Protein AF-A0A8X6TR12-F1 (afdb_monomer)

InterPro domains:
  IPR023211 DNA polymerase, palm domain superfamily [G3DSA:3.90.1600.10] (5-173)
  IPR043502 DNA/RNA polymerase superfamily [SSF56672] (10-73)
  IPR043502 DNA/RNA polymerase superfamily [SSF56672] (77-160)

Nearest PDB structures (foldseek):
  8ceu-assembly1_g  TM=4.283E-01  e=5.233E+00  Escherichia coli BW25113
  4wx8-assembly3_C  TM=3.358E-01  e=3.947E+00  Saccharomyces cerevisiae S288C
  7r81-assembly1_W1  TM=3.517E-01  e=7.339E+00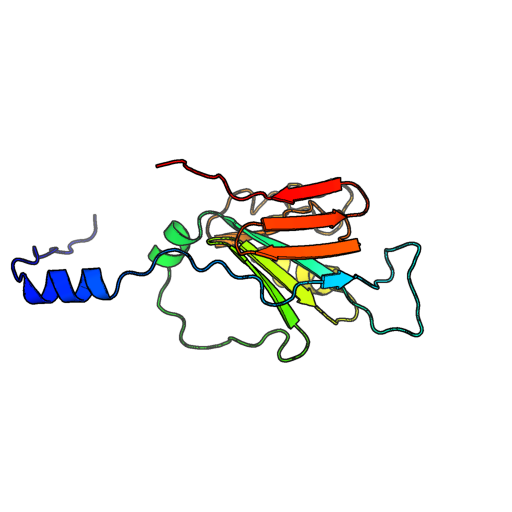  Neurospora crassa

Structure (mmCIF, N/CA/C/O backbone):
data_AF-A0A8X6TR12-F1
#
_entry.id   AF-A0A8X6TR12-F1
#
loop_
_atom_site.group_PDB
_atom_site.id
_atom_site.type_symbol
_atom_site.label_atom_id
_atom_site.label_alt_id
_atom_site.label_comp_id
_atom_site.label_asym_id
_atom_site.label_entity_id
_atom_site.label_seq_id
_atom_site.pdbx_PDB_ins_code
_atom_site.Cartn_x
_atom_site.Cartn_y
_atom_site.Cartn_z
_atom_site.occupancy
_atom_site.B_iso_or_equiv
_atom_site.auth_seq_id
_atom_site.auth_comp_id
_atom_site.auth_asym_id
_atom_site.auth_atom_id
_atom_site.pdbx_PDB_model_num
ATOM 1 N N . MET A 1 1 ? -30.123 15.698 12.436 1.00 37.91 1 MET A N 1
ATOM 2 C CA . MET A 1 1 ? -29.777 15.078 13.733 1.00 37.91 1 MET A CA 1
ATOM 3 C C . MET A 1 1 ? -30.504 13.749 13.823 1.00 37.91 1 MET A C 1
ATOM 5 O O . MET A 1 1 ? -31.724 13.739 13.701 1.00 37.91 1 MET A O 1
ATOM 9 N N . SER A 1 2 ? -29.780 12.637 13.926 1.00 51.91 2 SER A N 1
ATOM 10 C CA . SER A 1 2 ? -30.387 11.317 14.122 1.00 51.91 2 SER A CA 1
ATOM 11 C C . SER A 1 2 ? -31.109 11.286 15.478 1.00 51.91 2 SER A C 1
ATOM 13 O O . SER A 1 2 ? -30.592 11.791 16.469 1.00 51.91 2 SER A O 1
ATOM 15 N N . ARG A 1 3 ? -32.331 10.740 15.539 1.00 60.97 3 ARG A N 1
ATOM 16 C CA . ARG A 1 3 ? -33.164 10.671 16.764 1.00 60.97 3 ARG A CA 1
ATOM 17 C C . ARG A 1 3 ? -32.720 9.554 17.726 1.00 60.97 3 ARG A C 1
ATOM 19 O O . ARG A 1 3 ? -33.550 8.922 18.370 1.00 60.97 3 ARG A O 1
ATOM 26 N N . ILE A 1 4 ? -31.425 9.258 17.775 1.00 65.56 4 ILE A N 1
ATOM 27 C CA . ILE A 1 4 ? -30.876 8.118 18.514 1.00 65.56 4 ILE A CA 1
ATOM 28 C C . ILE A 1 4 ? -30.588 8.568 19.952 1.00 65.56 4 ILE A C 1
ATOM 30 O O . ILE A 1 4 ? -29.832 9.514 20.161 1.00 65.56 4 ILE A O 1
ATOM 34 N N . LYS A 1 5 ? -31.193 7.899 20.943 1.00 64.75 5 LYS A N 1
ATOM 35 C CA . LYS A 1 5 ? -30.817 8.033 22.358 1.00 64.75 5 LYS A CA 1
ATOM 36 C C . LYS A 1 5 ? -29.630 7.111 22.631 1.00 64.75 5 LYS A C 1
ATOM 38 O O . LYS A 1 5 ? -29.749 5.905 22.446 1.00 64.75 5 LYS A O 1
ATOM 43 N N . LEU A 1 6 ? -28.504 7.680 23.053 1.00 57.81 6 LEU A N 1
ATOM 44 C CA . LEU A 1 6 ? -27.348 6.923 23.533 1.00 57.81 6 LEU A CA 1
ATOM 45 C C . LEU A 1 6 ? -27.469 6.764 25.052 1.00 57.81 6 LEU A C 1
ATOM 47 O O . LEU A 1 6 ? -27.591 7.760 25.765 1.00 57.81 6 LEU A O 1
ATOM 51 N N . GLU A 1 7 ? -27.465 5.525 25.534 1.00 69.56 7 GLU A N 1
ATOM 52 C CA . GLU A 1 7 ? -27.460 5.217 26.966 1.00 69.56 7 GLU A CA 1
ATOM 53 C C . GLU A 1 7 ? -26.026 5.206 27.510 1.00 69.56 7 GLU A C 1
ATOM 55 O O . GLU A 1 7 ? -25.094 4.750 26.844 1.00 69.56 7 GLU A O 1
ATOM 60 N N . LEU A 1 8 ? -25.837 5.726 28.727 1.00 67.31 8 LEU A N 1
ATOM 61 C CA . LEU A 1 8 ? -24.548 5.675 29.416 1.00 67.31 8 LEU A CA 1
ATOM 62 C C . LEU A 1 8 ? -24.342 4.290 30.037 1.00 67.31 8 LEU A C 1
ATOM 64 O O . LEU A 1 8 ? -25.134 3.854 30.872 1.00 67.31 8 LEU A O 1
ATOM 68 N N . SER A 1 9 ? -23.238 3.631 29.681 1.00 63.00 9 SER A N 1
ATOM 69 C CA . SER A 1 9 ? -22.819 2.386 30.330 1.00 63.00 9 SER A CA 1
ATOM 70 C C . SER A 1 9 ? -22.359 2.679 31.758 1.00 63.00 9 SER A C 1
ATOM 72 O O . SER A 1 9 ? -21.311 3.288 31.960 1.00 63.00 9 SER A O 1
ATOM 74 N N . THR A 1 10 ? -23.138 2.244 32.746 1.00 79.88 10 THR A N 1
ATOM 75 C CA . THR A 1 10 ? -22.812 2.357 34.181 1.00 79.88 10 THR A CA 1
ATOM 76 C C . THR A 1 10 ? -22.220 1.072 34.762 1.00 79.88 10 THR A C 1
ATOM 78 O O . THR A 1 10 ? -21.707 1.088 35.879 1.00 79.88 10 THR A O 1
ATOM 81 N N . ASP A 1 11 ? -22.246 -0.030 34.006 1.00 82.19 11 ASP A N 1
ATOM 82 C CA . ASP A 1 11 ? -21.691 -1.310 34.435 1.00 82.19 11 ASP A CA 1
ATOM 83 C C . ASP A 1 11 ? -20.167 -1.376 34.23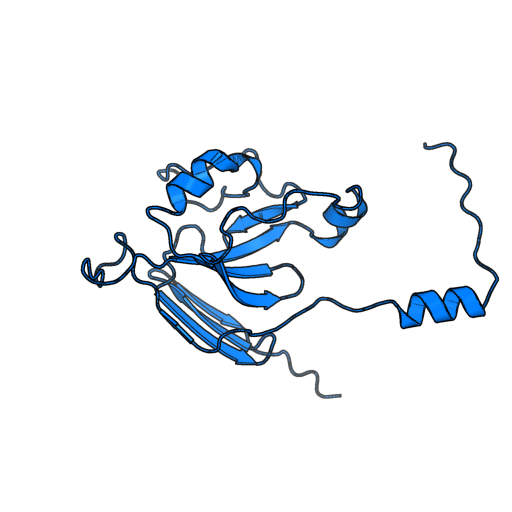5 1.00 82.19 11 ASP A C 1
ATOM 85 O O . ASP A 1 11 ? -19.645 -1.283 33.117 1.00 82.19 11 ASP A O 1
ATOM 89 N N . LEU A 1 12 ? -19.453 -1.584 35.343 1.00 81.44 12 LEU A N 1
ATOM 90 C CA . LEU A 1 12 ? -18.001 -1.740 35.372 1.00 81.44 12 LEU A CA 1
ATOM 91 C C . LEU A 1 12 ? -17.553 -3.032 34.666 1.00 81.44 12 LEU A C 1
ATOM 93 O O . LEU A 1 12 ? -16.477 -3.059 34.070 1.00 81.44 12 LEU A O 1
ATOM 97 N N . GLY A 1 13 ? -18.372 -4.091 34.698 1.00 79.50 13 GLY A N 1
ATOM 98 C CA . GLY A 1 13 ? -18.076 -5.362 34.033 1.00 79.50 13 GLY A CA 1
ATOM 99 C C . GLY A 1 13 ? -18.008 -5.216 32.513 1.00 79.50 13 GLY A C 1
ATOM 100 O O . GLY A 1 13 ? -17.006 -5.589 31.898 1.00 79.50 13 GLY A O 1
ATOM 101 N N . MET A 1 14 ? -19.030 -4.604 31.914 1.00 67.19 14 MET A N 1
ATOM 102 C CA . MET A 1 14 ? -19.067 -4.243 30.495 1.00 67.19 14 MET A CA 1
ATOM 103 C C . MET A 1 14 ? -17.934 -3.292 30.104 1.00 67.19 14 MET A C 1
ATOM 105 O O . MET A 1 14 ? -17.319 -3.482 29.055 1.00 67.19 14 MET A O 1
ATOM 109 N N . HIS A 1 15 ? -17.608 -2.308 30.947 1.00 72.69 15 HIS A N 1
ATOM 110 C CA . HIS A 1 15 ? -16.488 -1.401 30.691 1.00 72.69 15 HIS A CA 1
ATOM 111 C C . HIS A 1 15 ? -15.151 -2.154 30.611 1.00 72.69 15 HIS A C 1
ATOM 113 O O . HIS A 1 15 ? -14.435 -2.044 29.617 1.00 72.69 15 HIS A O 1
ATOM 119 N N . LEU A 1 16 ? -14.857 -3.000 31.603 1.00 75.44 16 LEU A N 1
ATOM 120 C CA . LEU A 1 16 ? -13.642 -3.816 31.631 1.00 75.44 16 LEU A CA 1
ATOM 121 C C . LEU A 1 16 ? -13.605 -4.849 30.498 1.00 75.44 16 LEU A C 1
ATOM 123 O O . LEU A 1 16 ? -12.530 -5.151 29.982 1.00 75.44 16 LEU A O 1
ATOM 127 N N . PHE A 1 17 ? -14.754 -5.401 30.098 1.00 70.75 17 PHE A N 1
ATOM 128 C CA . PHE A 1 17 ? -14.856 -6.292 28.942 1.00 70.75 17 PHE A CA 1
ATOM 129 C C . PHE A 1 17 ? -14.464 -5.573 27.645 1.00 70.75 17 PHE A C 1
ATOM 131 O O . PHE A 1 17 ? -13.646 -6.094 26.884 1.00 70.75 17 PHE A O 1
ATOM 138 N N . ILE A 1 18 ? -14.982 -4.359 27.428 1.00 68.50 18 ILE A N 1
ATOM 139 C CA . ILE A 1 18 ? -14.642 -3.530 26.266 1.00 68.50 18 ILE A CA 1
ATOM 140 C C . ILE A 1 18 ? -13.158 -3.157 26.306 1.00 68.50 18 ILE A C 1
ATOM 142 O O . ILE A 1 18 ? -12.454 -3.416 25.333 1.00 68.50 18 ILE A O 1
ATOM 146 N N . GLU A 1 19 ? -12.643 -2.643 27.427 1.00 75.25 19 GLU A N 1
ATOM 147 C CA . GLU A 1 19 ? -11.225 -2.276 27.556 1.00 75.25 19 GLU A CA 1
ATOM 148 C C . GLU A 1 19 ? -10.284 -3.456 27.295 1.00 75.25 19 GLU A C 1
ATOM 150 O O . GLU A 1 19 ? -9.304 -3.327 26.560 1.00 75.25 19 GLU A O 1
ATOM 155 N N . ARG A 1 20 ? -10.600 -4.639 27.837 1.00 75.19 20 ARG A N 1
ATOM 156 C CA . ARG A 1 20 ? -9.822 -5.864 27.591 1.00 75.19 20 ARG A CA 1
ATOM 157 C C . ARG A 1 20 ? -9.905 -6.337 26.145 1.00 75.19 20 ARG A C 1
ATOM 159 O O . ARG A 1 20 ? -8.995 -7.046 25.706 1.00 75.19 20 ARG A O 1
ATOM 166 N N . GLY A 1 21 ? -10.967 -5.985 25.425 1.00 60.75 21 GLY A N 1
ATOM 167 C CA . GLY A 1 21 ? -11.157 -6.269 24.004 1.00 60.75 21 GLY A CA 1
ATOM 168 C C . GLY A 1 21 ? -10.458 -5.273 23.077 1.00 60.75 21 GLY A C 1
ATOM 169 O O . GLY A 1 21 ? -10.115 -5.639 21.953 1.00 60.75 21 GLY A O 1
ATOM 170 N N . ILE A 1 22 ? -10.180 -4.048 23.541 1.00 71.50 22 ILE A N 1
ATOM 171 C CA . ILE A 1 22 ? -9.477 -3.037 22.747 1.00 71.50 22 ILE A CA 1
ATOM 172 C C . ILE A 1 22 ? -8.056 -3.530 22.441 1.00 71.50 22 ILE A C 1
ATOM 174 O O . ILE A 1 22 ? -7.274 -3.930 23.310 1.00 71.50 22 ILE A O 1
ATOM 178 N N . ARG A 1 23 ? -7.714 -3.515 21.156 1.00 74.56 23 ARG A N 1
ATOM 179 C CA . ARG A 1 23 ? -6.360 -3.724 20.647 1.00 74.56 23 ARG A CA 1
ATOM 180 C C . ARG A 1 23 ? -5.964 -2.481 19.867 1.00 74.56 23 ARG A C 1
ATOM 182 O O . ARG A 1 23 ? -6.804 -1.841 19.241 1.00 74.56 23 ARG A O 1
ATOM 189 N N . GLY A 1 24 ? -4.687 -2.121 19.946 1.00 74.44 24 GLY A N 1
ATOM 190 C CA . GLY A 1 24 ? -4.136 -1.054 19.117 1.00 74.44 24 GLY A CA 1
ATOM 191 C C . GLY A 1 24 ? -3.994 -1.486 17.657 1.00 74.44 24 GLY A C 1
ATOM 192 O O . GLY A 1 24 ? -4.321 -2.614 17.289 1.00 74.44 24 GLY A O 1
ATOM 193 N N . GLY A 1 25 ? -3.439 -0.594 16.840 1.00 74.50 25 GLY A N 1
ATOM 194 C CA . GLY A 1 25 ? -3.092 -0.903 15.455 1.00 74.50 25 GLY A CA 1
ATOM 195 C 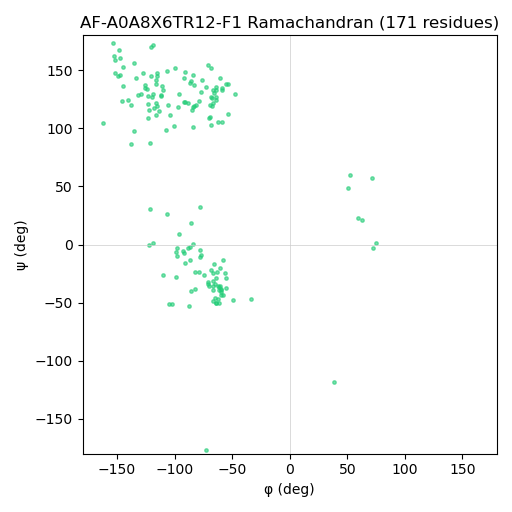C . GLY A 1 25 ? -2.163 -2.114 15.344 1.00 74.50 25 GLY A C 1
ATOM 196 O O . GLY A 1 25 ? -1.212 -2.257 16.119 1.00 74.50 25 GLY A O 1
ATOM 197 N N . ILE A 1 26 ? -2.427 -2.972 14.363 1.00 81.19 26 ILE A N 1
ATOM 198 C CA . ILE A 1 26 ? -1.566 -4.110 14.046 1.00 81.19 26 ILE A CA 1
ATOM 199 C C . ILE A 1 26 ? -0.347 -3.580 13.288 1.00 81.19 26 ILE A C 1
ATOM 201 O O . ILE A 1 26 ? -0.476 -2.814 12.338 1.00 81.19 26 ILE A O 1
ATOM 205 N N . SER A 1 27 ? 0.852 -3.980 13.707 1.00 81.94 27 SER A N 1
ATOM 206 C CA . SER A 1 27 ? 2.064 -3.753 12.926 1.00 81.94 27 SER A CA 1
ATOM 207 C C . SER A 1 27 ? 2.964 -4.970 13.012 1.00 81.94 27 SER A C 1
ATOM 209 O O . SER A 1 27 ? 3.317 -5.421 14.102 1.00 81.94 27 SER A O 1
ATOM 211 N N . MET A 1 28 ? 3.324 -5.508 11.854 1.00 86.69 28 MET A N 1
ATOM 212 C CA . MET A 1 28 ? 4.076 -6.748 11.745 1.00 86.69 28 MET A CA 1
ATOM 213 C C . MET A 1 28 ? 4.913 -6.753 10.470 1.00 86.69 28 MET A C 1
ATOM 215 O O . MET A 1 28 ? 4.505 -6.217 9.442 1.00 86.69 28 MET A O 1
ATOM 219 N N . ILE A 1 29 ? 6.073 -7.405 10.544 1.00 86.06 29 ILE A N 1
ATOM 220 C CA . ILE A 1 29 ? 6.853 -7.806 9.374 1.00 86.06 29 ILE A CA 1
ATOM 221 C C . ILE A 1 29 ? 6.652 -9.302 9.183 1.00 86.06 29 ILE A C 1
ATOM 223 O O . ILE A 1 29 ? 7.096 -10.101 10.004 1.00 86.06 29 ILE A O 1
ATOM 227 N N . SER A 1 30 ? 5.963 -9.658 8.107 1.00 86.44 30 SER A N 1
ATOM 228 C CA . SER A 1 30 ? 5.684 -11.043 7.733 1.00 86.44 30 SER A CA 1
ATOM 229 C C . SER A 1 30 ? 6.870 -11.653 6.990 1.00 86.44 30 SER A C 1
ATOM 231 O O . SER A 1 30 ? 7.213 -12.809 7.210 1.00 86.44 30 SER A O 1
ATOM 233 N N . HIS A 1 31 ? 7.528 -10.858 6.139 1.00 88.06 31 HIS A N 1
ATOM 234 C CA . HIS A 1 31 ? 8.689 -11.270 5.355 1.00 88.06 31 HIS A CA 1
ATOM 235 C C . HIS A 1 31 ? 9.810 -10.242 5.472 1.00 88.06 31 HIS A C 1
ATOM 237 O O . HIS A 1 31 ? 9.604 -9.048 5.272 1.00 88.06 31 HIS A O 1
ATOM 243 N N . ARG A 1 32 ? 11.015 -10.719 5.803 1.00 87.75 32 ARG A N 1
ATOM 244 C CA . ARG A 1 32 ? 12.175 -9.854 6.069 1.00 87.75 32 ARG A CA 1
ATOM 245 C C . ARG A 1 32 ? 12.858 -9.331 4.814 1.00 87.75 32 ARG A C 1
ATOM 247 O O . ARG A 1 32 ? 13.549 -8.323 4.889 1.00 87.75 32 ARG A O 1
ATOM 254 N N . PHE A 1 33 ? 12.700 -10.015 3.689 1.00 89.81 33 PHE A N 1
ATOM 255 C CA . PHE A 1 33 ? 13.315 -9.624 2.431 1.00 89.81 33 PHE A CA 1
ATOM 256 C C . PHE A 1 33 ? 12.388 -9.944 1.265 1.00 89.81 33 PHE A C 1
ATOM 258 O O . PHE A 1 33 ? 11.794 -11.025 1.221 1.00 89.81 33 PHE A O 1
ATOM 265 N N . SER A 1 34 ? 12.282 -9.009 0.324 1.00 89.88 34 SER A N 1
ATOM 266 C CA . SER A 1 34 ? 11.682 -9.241 -0.985 1.00 89.88 34 SER A CA 1
ATOM 267 C C . SER A 1 34 ? 12.348 -8.353 -2.033 1.00 89.88 34 SER A C 1
ATOM 269 O O . SER A 1 34 ? 12.733 -7.223 -1.742 1.00 89.88 34 SER A O 1
ATOM 271 N N . SER A 1 35 ? 12.469 -8.878 -3.248 1.00 91.00 35 SER A N 1
ATOM 272 C CA . SER A 1 35 ? 12.985 -8.178 -4.422 1.00 91.00 35 SER A CA 1
ATOM 273 C C . SER A 1 35 ? 11.955 -8.285 -5.544 1.00 91.00 35 SER A C 1
ATOM 275 O O . SER A 1 35 ? 11.328 -9.337 -5.713 1.00 91.00 35 SER A O 1
ATOM 277 N N . ALA A 1 36 ? 11.735 -7.184 -6.255 1.00 90.38 36 ALA A N 1
ATOM 278 C CA . ALA A 1 36 ? 10.802 -7.095 -7.365 1.00 90.38 36 ALA A CA 1
ATOM 279 C C . ALA A 1 36 ? 11.449 -7.589 -8.668 1.00 90.38 36 ALA A C 1
ATOM 281 O O . ALA A 1 36 ? 12.633 -7.385 -8.913 1.00 90.38 36 ALA A O 1
ATOM 282 N N . ASN A 1 37 ? 10.644 -8.207 -9.528 1.00 90.69 37 ASN A N 1
ATOM 283 C CA . ASN A 1 37 ? 11.043 -8.637 -10.865 1.00 90.69 37 ASN A CA 1
ATOM 284 C C . ASN A 1 37 ? 9.907 -8.311 -11.829 1.00 90.69 37 ASN A C 1
ATOM 286 O O . ASN A 1 37 ? 9.025 -9.134 -12.044 1.00 90.69 37 ASN A O 1
ATOM 290 N N . ASN A 1 38 ? 9.860 -7.100 -12.370 1.00 88.06 38 ASN A N 1
ATOM 291 C CA . ASN A 1 38 ? 8.795 -6.713 -13.288 1.00 88.06 38 ASN A CA 1
ATOM 292 C C . ASN A 1 38 ? 9.336 -5.962 -14.500 1.00 88.06 38 ASN A C 1
ATOM 294 O O . ASN A 1 38 ? 10.387 -5.337 -14.421 1.00 88.06 38 ASN A O 1
ATOM 298 N N . LYS A 1 39 ? 8.570 -6.004 -15.595 1.00 87.62 39 LYS A N 1
ATOM 299 C CA . LYS A 1 39 ? 8.932 -5.501 -16.930 1.00 87.62 39 LYS A CA 1
ATOM 300 C C . LYS A 1 39 ? 9.309 -4.019 -17.013 1.00 87.62 39 LYS A C 1
ATOM 302 O O . LYS A 1 39 ? 9.790 -3.580 -18.048 1.00 87.62 39 LYS A O 1
ATOM 307 N N . TYR A 1 40 ? 9.037 -3.241 -15.967 1.00 85.38 40 TYR A N 1
ATOM 308 C CA . TYR A 1 40 ? 9.371 -1.820 -15.919 1.00 85.38 40 TYR A CA 1
ATOM 309 C C . TYR A 1 40 ? 10.739 -1.550 -15.272 1.00 85.38 40 TYR A C 1
ATOM 311 O O . TYR A 1 40 ? 11.184 -0.406 -15.251 1.00 85.38 40 TYR A O 1
ATOM 319 N N . LEU A 1 41 ? 11.401 -2.578 -14.731 1.00 85.88 41 LEU A N 1
ATOM 320 C CA . LEU A 1 41 ? 12.757 -2.491 -14.191 1.00 85.88 41 LEU A CA 1
ATOM 321 C C . LEU A 1 41 ? 13.787 -2.848 -15.268 1.00 85.88 41 LEU A C 1
ATOM 323 O O . LEU A 1 41 ? 13.589 -3.783 -16.036 1.00 85.88 41 LEU A O 1
ATOM 327 N N . GLU A 1 42 ? 14.929 -2.159 -15.270 1.00 82.31 42 GLU A N 1
ATOM 328 C CA . GLU A 1 42 ? 16.047 -2.461 -16.183 1.00 82.31 42 GLU A CA 1
ATOM 329 C C . GLU A 1 42 ? 16.643 -3.856 -15.937 1.00 82.31 42 GLU A C 1
ATOM 331 O O . GLU A 1 42 ? 17.134 -4.503 -16.855 1.00 82.31 42 GLU A O 1
ATOM 336 N N . SER A 1 43 ? 16.568 -4.343 -14.696 1.00 84.44 43 SER A N 1
ATOM 337 C CA . SER A 1 43 ? 17.051 -5.663 -14.279 1.00 84.44 43 SER A CA 1
ATOM 338 C C . SER A 1 43 ? 16.025 -6.785 -14.484 1.00 84.44 43 SER A C 1
ATOM 340 O O . SER A 1 43 ? 16.105 -7.807 -13.799 1.00 84.44 43 SER A O 1
ATOM 342 N N . TYR A 1 44 ? 15.008 -6.573 -15.324 1.00 88.31 44 TYR A N 1
ATOM 343 C CA . TYR A 1 44 ? 13.937 -7.542 -15.535 1.00 88.31 44 TYR A CA 1
ATOM 344 C C . TYR A 1 44 ? 14.452 -8.816 -16.209 1.00 88.31 44 TYR A C 1
ATOM 346 O O . TYR A 1 44 ? 15.160 -8.770 -17.212 1.00 88.31 44 TYR A O 1
ATOM 354 N N . ASP A 1 45 ? 14.057 -9.957 -15.651 1.00 87.62 45 ASP A N 1
ATOM 355 C CA . ASP A 1 45 ? 14.371 -11.282 -16.169 1.00 87.62 45 ASP A CA 1
ATOM 356 C C . ASP A 1 45 ? 13.068 -11.983 -16.579 1.00 87.62 45 ASP A C 1
ATOM 358 O O . ASP A 1 45 ? 12.244 -12.325 -15.724 1.00 87.62 45 ASP A O 1
ATOM 362 N N . GLU A 1 46 ? 12.891 -12.186 -17.890 1.00 86.06 46 GLU A N 1
ATOM 363 C CA . GLU A 1 46 ? 11.717 -12.837 -18.494 1.00 86.06 46 GLU A CA 1
ATOM 364 C C . GLU A 1 46 ? 11.560 -14.304 -18.075 1.00 86.06 46 GLU A C 1
ATOM 366 O O . GLU A 1 46 ? 10.452 -14.839 -18.099 1.00 86.06 46 GLU A O 1
ATOM 371 N N . VAL A 1 47 ? 12.647 -14.963 -17.657 1.00 88.12 47 VAL A N 1
ATOM 372 C CA . VAL A 1 47 ? 12.616 -16.366 -17.215 1.00 88.12 47 VAL A CA 1
ATOM 373 C C . VAL A 1 47 ? 11.981 -16.487 -15.827 1.00 88.12 47 VAL A C 1
ATOM 375 O O . VAL A 1 47 ? 11.419 -17.525 -15.472 1.00 88.12 47 VAL A O 1
ATOM 378 N N . LYS A 1 48 ? 12.060 -15.425 -15.019 1.00 84.94 48 LYS A N 1
ATOM 379 C CA . LYS A 1 48 ? 11.520 -15.387 -13.659 1.00 84.94 48 LYS A CA 1
ATOM 380 C C . LYS A 1 48 ? 10.077 -14.860 -13.648 1.00 84.94 48 LYS A C 1
ATOM 382 O O . LYS A 1 48 ? 9.728 -13.985 -14.439 1.00 84.94 48 LYS A O 1
ATOM 387 N N . PRO A 1 49 ? 9.229 -15.320 -12.707 1.00 84.12 49 PRO A N 1
ATOM 388 C CA . PRO A 1 49 ? 7.859 -14.830 -12.596 1.00 84.12 49 PRO A CA 1
ATOM 389 C C . PRO A 1 49 ? 7.820 -13.323 -12.315 1.00 84.12 49 PRO A C 1
ATOM 391 O O . PRO A 1 49 ? 8.648 -12.792 -11.563 1.00 84.12 49 PRO A O 1
ATOM 394 N N . SER A 1 50 ? 6.838 -12.641 -12.910 1.00 88.44 50 SER A N 1
ATOM 395 C CA . SER A 1 50 ? 6.617 -11.212 -12.701 1.00 88.44 50 SER A CA 1
ATOM 396 C C . SER A 1 50 ? 6.156 -10.932 -11.273 1.00 88.44 50 SER A C 1
ATOM 398 O O . SER A 1 50 ? 5.174 -11.496 -10.793 1.00 88.44 50 SER A O 1
ATOM 400 N N . LYS A 1 51 ? 6.876 -10.041 -10.599 1.00 89.12 51 LYS A N 1
ATOM 401 C CA . LYS A 1 51 ? 6.777 -9.782 -9.171 1.00 89.12 51 LYS A CA 1
ATOM 402 C C . LYS A 1 51 ? 6.822 -8.286 -8.900 1.00 89.12 51 LYS A C 1
ATOM 404 O O . LYS A 1 51 ? 7.808 -7.612 -9.207 1.00 89.12 51 LYS A O 1
ATOM 409 N N . TYR A 1 52 ? 5.756 -7.788 -8.290 1.00 89.56 52 TYR A N 1
ATOM 410 C CA . TYR A 1 52 ? 5.570 -6.381 -7.963 1.00 89.56 52 TYR A CA 1
ATOM 411 C C . TYR A 1 52 ? 5.513 -6.207 -6.451 1.00 89.56 52 TYR A C 1
ATOM 413 O O . TYR A 1 52 ? 4.865 -6.990 -5.760 1.00 89.56 52 TYR A O 1
ATOM 421 N N . ILE A 1 53 ? 6.173 -5.173 -5.936 1.00 89.62 53 ILE A N 1
ATOM 422 C CA . ILE A 1 53 ? 6.041 -4.754 -4.541 1.00 89.62 53 ILE A CA 1
ATOM 423 C C . ILE A 1 53 ? 5.200 -3.477 -4.535 1.00 89.62 53 ILE A C 1
ATOM 425 O O . ILE A 1 53 ? 5.576 -2.484 -5.153 1.00 89.62 53 ILE A O 1
ATOM 429 N N . LEU A 1 54 ? 4.060 -3.515 -3.854 1.00 87.12 54 LEU A N 1
ATOM 430 C CA . LEU A 1 54 ? 3.156 -2.383 -3.676 1.00 87.12 54 LEU A CA 1
ATOM 431 C C . LEU A 1 54 ? 3.180 -1.934 -2.228 1.00 87.12 54 LEU A C 1
ATOM 433 O O . LEU A 1 54 ? 3.107 -2.768 -1.324 1.00 87.12 54 LEU A O 1
ATOM 437 N N . TYR A 1 55 ? 3.232 -0.623 -2.009 1.00 88.19 55 TYR A N 1
ATOM 438 C CA . TYR A 1 55 ? 3.119 -0.042 -0.681 1.00 88.19 55 TYR A CA 1
ATOM 439 C C . TYR A 1 55 ? 1.968 0.961 -0.644 1.00 88.19 55 TYR A C 1
ATOM 441 O O . TYR A 1 55 ? 2.041 2.026 -1.249 1.00 88.19 55 TYR A O 1
ATOM 449 N N . LEU A 1 56 ? 0.897 0.581 0.048 1.00 86.38 56 LEU A N 1
ATOM 450 C CA . LEU A 1 56 ? -0.364 1.306 0.078 1.00 86.38 56 LEU A CA 1
ATOM 451 C C . LEU A 1 56 ? -0.658 1.812 1.492 1.00 86.38 56 LEU A C 1
ATOM 453 O O . LEU A 1 56 ? -0.435 1.087 2.461 1.00 86.38 56 LEU A O 1
ATOM 457 N N . ASP A 1 57 ? -1.204 3.015 1.605 1.00 86.62 57 ASP A N 1
ATOM 458 C CA . ASP A 1 57 ? -1.621 3.651 2.858 1.00 86.62 57 ASP A CA 1
ATOM 459 C C . ASP A 1 57 ? -3.089 4.084 2.758 1.00 86.62 57 ASP A C 1
ATOM 461 O O . ASP A 1 57 ? -3.532 4.584 1.726 1.00 86.62 57 ASP A O 1
ATOM 465 N N . ALA A 1 58 ? -3.885 3.819 3.787 1.00 85.25 58 ALA A N 1
ATOM 466 C CA . ALA A 1 58 ? -5.312 4.103 3.778 1.00 85.25 58 ALA A CA 1
ATOM 467 C C . ALA A 1 58 ? -5.601 5.501 4.334 1.00 85.25 58 ALA A C 1
ATOM 469 O O . ALA A 1 58 ? -5.363 5.789 5.510 1.00 85.25 58 ALA A O 1
ATOM 470 N N . ASN A 1 59 ? -6.254 6.343 3.531 1.00 84.25 59 ASN A N 1
ATOM 471 C CA . ASN A 1 59 ? -6.669 7.675 3.961 1.00 84.25 59 ASN A CA 1
ATOM 472 C C . ASN A 1 59 ? -7.664 7.611 5.134 1.00 84.25 59 ASN A C 1
ATOM 474 O O . ASN A 1 59 ? -8.853 7.336 4.938 1.00 84.25 59 ASN A O 1
ATOM 478 N N . ASN A 1 60 ? -7.189 7.935 6.342 1.00 81.75 60 ASN A N 1
ATOM 479 C CA . ASN A 1 60 ? -7.971 7.957 7.583 1.00 81.75 60 ASN A CA 1
ATOM 480 C C . ASN A 1 60 ? -8.736 6.641 7.822 1.00 81.75 60 ASN A C 1
ATOM 482 O O . ASN A 1 60 ? -9.969 6.622 7.914 1.00 81.75 60 ASN A O 1
ATOM 486 N N . LEU A 1 61 ? -7.983 5.540 7.927 1.00 81.88 61 LEU A N 1
ATOM 487 C CA . LEU A 1 61 ? -8.520 4.186 8.088 1.00 81.88 61 LEU A CA 1
ATOM 488 C C . LEU A 1 61 ? -9.574 4.081 9.200 1.00 81.88 61 LEU A C 1
ATOM 490 O O . LEU A 1 61 ? -10.649 3.534 8.969 1.00 81.88 61 LEU A O 1
ATOM 494 N N . TYR A 1 62 ? -9.302 4.634 10.387 1.00 77.88 62 TYR A N 1
ATOM 495 C CA . TYR A 1 62 ? -10.243 4.579 11.510 1.00 77.88 62 TYR A CA 1
ATOM 496 C C . TYR A 1 62 ? -11.538 5.344 11.222 1.00 77.88 62 TYR A C 1
ATOM 498 O O . TYR A 1 62 ? -12.622 4.816 11.456 1.00 77.88 62 TYR A O 1
ATOM 506 N N . GLY A 1 63 ? -11.446 6.568 10.688 1.00 79.44 63 GLY A N 1
ATOM 507 C CA . GLY A 1 63 ? -12.625 7.363 10.333 1.00 79.44 63 GLY A CA 1
ATOM 508 C C . GLY A 1 63 ? -13.484 6.691 9.263 1.00 79.44 63 GLY A C 1
ATOM 509 O O . GLY A 1 63 ? -14.713 6.693 9.357 1.00 79.44 63 GLY A O 1
ATOM 510 N N . TRP A 1 64 ? -12.839 6.062 8.278 1.00 82.81 64 TRP A N 1
ATOM 511 C CA . TRP A 1 64 ? -13.537 5.284 7.264 1.00 82.81 64 TRP A CA 1
ATOM 512 C C . TRP A 1 64 ? -14.198 4.036 7.856 1.00 82.81 64 TRP A C 1
ATOM 514 O O . TRP A 1 64 ? -15.393 3.848 7.649 1.00 82.81 64 TRP A O 1
ATOM 524 N N . ALA A 1 65 ? -13.475 3.238 8.649 1.00 77.25 65 ALA A N 1
ATOM 525 C CA . ALA A 1 65 ? -13.995 2.014 9.261 1.00 77.25 65 ALA A CA 1
ATOM 526 C C . ALA A 1 65 ? -15.202 2.279 10.177 1.00 77.25 65 ALA A C 1
ATOM 528 O O . ALA A 1 65 ? -16.172 1.530 10.139 1.00 77.25 65 ALA A O 1
ATOM 529 N N . MET A 1 66 ? -15.192 3.382 10.935 1.00 78.44 66 MET A N 1
ATOM 530 C CA . MET A 1 66 ? -16.335 3.807 11.759 1.00 78.44 66 MET A CA 1
ATOM 531 C C . MET A 1 66 ? -17.574 4.205 10.940 1.00 78.44 66 MET A C 1
ATOM 533 O O . MET A 1 66 ? -18.667 4.296 11.493 1.00 78.44 66 MET A O 1
ATOM 537 N N . SER A 1 67 ? -17.412 4.453 9.638 1.00 80.25 67 SER A N 1
ATOM 538 C CA . SER A 1 67 ? -18.494 4.824 8.720 1.00 80.25 67 SER A CA 1
ATOM 539 C C . SER A 1 67 ? -19.017 3.640 7.895 1.00 80.25 67 SER A C 1
ATOM 541 O O . SER A 1 67 ? -19.983 3.811 7.152 1.00 80.25 67 SER A O 1
ATOM 543 N N . GLN A 1 68 ? -18.386 2.461 7.981 1.00 76.44 68 GLN A N 1
ATOM 544 C CA . GLN A 1 68 ? -18.768 1.275 7.210 1.00 76.44 68 GLN A CA 1
ATOM 545 C C . GLN A 1 68 ? -19.611 0.294 8.030 1.00 76.44 68 GLN A C 1
ATOM 547 O O . GLN A 1 68 ? -19.466 0.168 9.245 1.00 76.44 68 GLN A O 1
ATOM 552 N N . PHE A 1 69 ? -20.4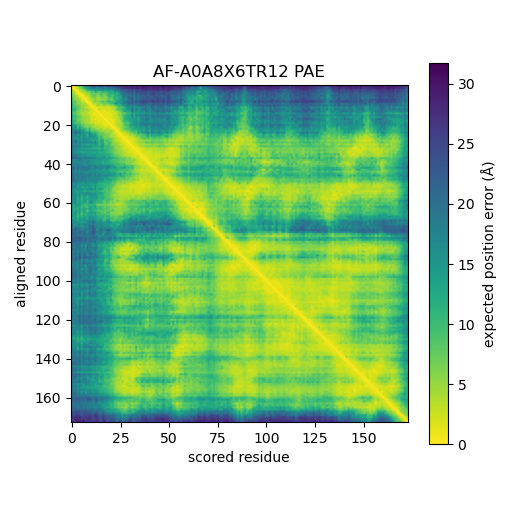63 -0.460 7.335 1.00 74.75 69 PHE A N 1
ATOM 553 C CA . PHE A 1 69 ? -21.057 -1.674 7.889 1.00 74.75 69 PHE A CA 1
ATOM 554 C C . PHE A 1 69 ? -19.997 -2.776 7.998 1.00 74.75 69 PHE A C 1
ATOM 556 O O . PHE A 1 69 ? -19.021 -2.789 7.247 1.00 74.75 69 PHE A O 1
ATOM 563 N N . LEU A 1 70 ? -20.193 -3.717 8.925 1.00 62.25 70 LEU A N 1
ATOM 564 C CA . LEU A 1 70 ? -19.275 -4.843 9.088 1.00 62.25 70 LEU A CA 1
ATOM 565 C C . LEU A 1 70 ? -19.174 -5.647 7.777 1.00 62.25 70 LEU A C 1
ATOM 567 O O . LEU A 1 70 ? -20.208 -5.958 7.177 1.00 62.25 70 LEU A O 1
ATOM 571 N N . PRO A 1 71 ? -17.956 -5.991 7.323 1.00 52.16 71 PRO A N 1
ATOM 572 C CA . PRO A 1 71 ? -17.776 -6.741 6.089 1.00 52.16 71 PRO A CA 1
ATOM 573 C C . PRO A 1 71 ? -18.355 -8.150 6.242 1.00 52.16 71 PRO A C 1
ATOM 575 O O . PRO A 1 71 ? -18.061 -8.847 7.211 1.00 52.16 71 PRO A O 1
ATOM 578 N N . THR A 1 72 ? -19.176 -8.571 5.278 1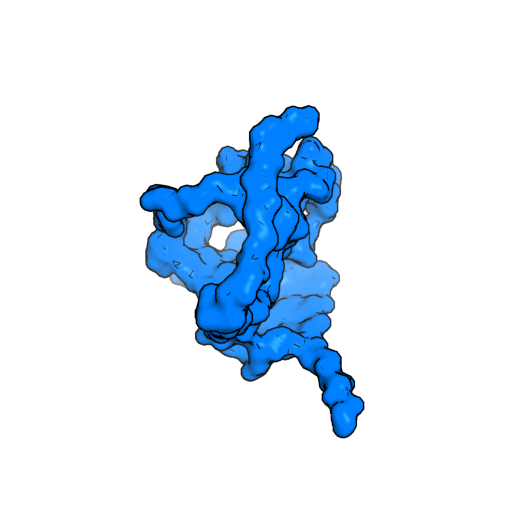.00 44.59 72 THR A N 1
ATOM 579 C CA . THR A 1 72 ? -19.847 -9.881 5.306 1.00 44.59 72 THR A CA 1
ATOM 580 C C . THR A 1 72 ? -19.319 -10.860 4.251 1.00 44.59 72 THR A C 1
ATOM 582 O O . THR A 1 72 ? -19.402 -12.063 4.477 1.00 44.59 72 THR A O 1
ATOM 585 N N . HIS A 1 73 ? -18.758 -10.388 3.124 1.00 45.81 73 HIS A N 1
ATOM 586 C CA . HIS A 1 73 ? -18.348 -11.226 1.980 1.00 45.81 73 HIS A CA 1
ATOM 587 C C . HIS A 1 73 ? -17.196 -10.584 1.155 1.00 45.81 73 HIS A C 1
ATOM 589 O O . HIS A 1 73 ? -16.856 -9.423 1.373 1.00 45.81 73 HIS A O 1
ATOM 595 N N . SER A 1 74 ? -16.646 -11.324 0.174 1.00 52.91 74 SER A N 1
ATOM 596 C CA . SER A 1 74 ? -15.708 -10.867 -0.887 1.00 52.91 74 SER A CA 1
ATOM 597 C C . SER A 1 74 ? -14.266 -10.506 -0.477 1.00 52.91 74 SER A C 1
ATOM 599 O O . SER A 1 74 ? -13.779 -9.419 -0.774 1.00 52.91 74 SER A O 1
ATOM 601 N N . PHE A 1 75 ? -13.536 -11.445 0.135 1.00 55.16 75 PHE A N 1
ATOM 602 C CA . PHE A 1 75 ? -12.162 -11.215 0.622 1.00 55.16 75 PHE A CA 1
ATOM 603 C C . PHE A 1 75 ? -11.018 -11.556 -0.362 1.00 55.16 75 PHE A C 1
ATOM 605 O O . PHE A 1 75 ? -9.868 -11.227 -0.080 1.00 55.16 75 PHE A O 1
ATOM 612 N N . ASN A 1 76 ? -11.287 -12.174 -1.522 1.00 60.09 76 ASN A N 1
ATOM 613 C CA . ASN A 1 76 ? -10.239 -12.809 -2.339 1.00 60.09 76 ASN A CA 1
ATOM 614 C C . ASN A 1 76 ? -10.148 -12.224 -3.762 1.00 60.09 76 ASN A C 1
ATOM 616 O O . ASN A 1 76 ? -10.748 -12.763 -4.688 1.00 60.09 76 ASN A O 1
ATOM 620 N N . LYS A 1 77 ? -9.376 -11.142 -3.958 1.00 68.12 77 LYS A N 1
ATOM 621 C CA . LYS A 1 77 ? -9.048 -10.623 -5.309 1.00 68.12 77 LYS A CA 1
ATOM 622 C C . LYS A 1 77 ? -7.827 -11.311 -5.935 1.00 68.12 77 LYS A C 1
ATOM 624 O O . LYS A 1 77 ? -7.829 -11.586 -7.128 1.00 68.12 77 LYS A O 1
ATOM 629 N N . TYR A 1 78 ? -6.793 -11.587 -5.138 1.00 69.75 78 TYR A N 1
ATOM 630 C CA . TYR A 1 78 ? -5.522 -12.156 -5.615 1.00 69.75 78 TYR A CA 1
ATOM 631 C C . TYR A 1 78 ? -5.181 -13.524 -5.007 1.00 69.75 78 TYR A C 1
ATOM 633 O O . TYR A 1 78 ? -4.131 -14.068 -5.327 1.00 69.75 78 TYR A O 1
ATOM 641 N N . ASP A 1 79 ? -6.055 -14.072 -4.158 1.00 73.00 79 ASP A N 1
ATOM 642 C CA . ASP A 1 79 ? -5.913 -15.376 -3.492 1.00 73.00 79 ASP A CA 1
ATOM 643 C C . ASP A 1 79 ? -4.461 -15.673 -3.042 1.00 73.00 79 ASP A C 1
ATOM 645 O O . ASP A 1 79 ? -3.886 -14.891 -2.284 1.00 73.00 79 ASP A O 1
ATOM 649 N N . THR A 1 80 ? -3.821 -16.733 -3.549 1.00 75.56 80 THR A N 1
ATOM 650 C CA . THR A 1 80 ? -2.436 -17.114 -3.206 1.00 75.56 80 THR A CA 1
ATOM 651 C C . THR A 1 80 ? -1.347 -16.270 -3.877 1.00 75.56 80 THR A C 1
ATOM 653 O O . THR A 1 80 ? -0.171 -16.405 -3.540 1.00 75.56 80 THR A O 1
ATOM 656 N N . ASN A 1 81 ? -1.704 -15.408 -4.830 1.00 80.19 81 ASN A N 1
ATOM 657 C CA . ASN A 1 81 ? -0.760 -14.606 -5.615 1.00 80.19 81 ASN A CA 1
ATOM 658 C C . ASN A 1 81 ? -0.410 -13.264 -4.958 1.00 80.19 81 ASN A C 1
ATOM 660 O O . ASN A 1 81 ? 0.427 -12.528 -5.486 1.00 80.19 81 ASN A O 1
ATOM 664 N N . ALA A 1 82 ? -1.025 -12.943 -3.816 1.00 81.56 82 ALA A N 1
ATOM 665 C CA . ALA A 1 82 ? -0.666 -11.800 -2.987 1.00 81.56 82 ALA A CA 1
ATOM 666 C C . ALA A 1 82 ? -0.062 -12.261 -1.658 1.00 81.56 82 ALA A C 1
ATOM 668 O O . ALA A 1 82 ? -0.641 -13.040 -0.906 1.00 81.56 82 ALA A O 1
ATOM 669 N N . LYS A 1 83 ? 1.108 -11.719 -1.342 1.00 83.88 83 LYS A N 1
ATOM 670 C CA . LYS A 1 83 ? 1.874 -12.040 -0.147 1.00 83.88 83 LYS A CA 1
ATOM 671 C C . LYS A 1 83 ? 2.106 -10.771 0.657 1.00 83.88 83 LYS A C 1
ATOM 673 O O . LYS A 1 83 ? 2.780 -9.854 0.200 1.00 83.88 83 LYS A O 1
ATOM 678 N N . LEU A 1 84 ? 1.548 -10.704 1.864 1.00 84.50 84 LEU A N 1
ATOM 679 C CA . LEU A 1 84 ? 1.787 -9.574 2.763 1.00 84.50 84 LEU A CA 1
ATOM 680 C C . LEU A 1 84 ? 3.261 -9.584 3.198 1.00 84.50 84 LEU A C 1
ATOM 682 O O . LEU A 1 84 ? 3.744 -10.571 3.761 1.00 84.50 84 LEU A O 1
ATOM 686 N N . LEU A 1 85 ? 3.980 -8.497 2.925 1.00 84.38 85 LEU A N 1
ATOM 687 C CA . LEU A 1 85 ? 5.373 -8.311 3.329 1.00 84.38 85 LEU A CA 1
ATOM 688 C C . LEU A 1 85 ? 5.447 -7.696 4.722 1.00 84.38 85 LEU A C 1
ATOM 690 O O . LEU A 1 85 ? 6.079 -8.256 5.620 1.00 84.38 85 LEU A O 1
ATOM 694 N N . PHE A 1 86 ? 4.758 -6.574 4.910 1.00 85.75 86 PHE A N 1
ATOM 695 C CA . PHE A 1 86 ? 4.576 -5.949 6.212 1.00 85.75 86 PHE A CA 1
ATOM 696 C C . PHE A 1 86 ? 3.276 -5.149 6.262 1.00 85.75 86 PHE A C 1
ATOM 698 O O . PHE A 1 86 ? 2.710 -4.773 5.236 1.00 85.75 86 PHE A O 1
ATOM 705 N N . THR A 1 87 ? 2.835 -4.863 7.480 1.00 84.38 87 THR A N 1
ATOM 706 C CA . THR A 1 87 ? 1.741 -3.937 7.766 1.00 84.38 87 THR A CA 1
ATOM 707 C C . THR A 1 87 ? 2.138 -2.998 8.903 1.00 84.38 87 THR A C 1
ATOM 709 O O . THR A 1 87 ? 2.858 -3.374 9.837 1.00 84.38 87 THR A O 1
ATOM 712 N N . ASP A 1 88 ? 1.696 -1.753 8.801 1.00 74.88 88 ASP A N 1
ATOM 713 C CA . ASP A 1 88 ? 1.569 -0.822 9.917 1.00 74.88 88 ASP A CA 1
ATOM 714 C C . ASP A 1 88 ? 0.095 -0.404 10.014 1.00 74.88 88 ASP A C 1
ATOM 716 O O . ASP A 1 88 ? -0.695 -0.703 9.127 1.00 74.88 88 ASP A O 1
ATOM 720 N N . THR A 1 89 ? -0.254 0.274 11.100 1.00 76.00 89 THR A N 1
ATOM 721 C CA . THR A 1 89 ? -1.612 0.642 11.532 1.00 76.00 89 THR A CA 1
ATOM 722 C C . THR A 1 89 ? -2.603 0.935 10.398 1.00 76.00 89 THR A C 1
ATOM 724 O O . THR A 1 89 ? -3.724 0.443 10.434 1.00 76.00 89 THR A O 1
ATOM 727 N N . ASP A 1 90 ? -2.184 1.734 9.424 1.00 80.19 90 ASP A N 1
ATOM 728 C CA . ASP A 1 90 ? -2.942 2.244 8.283 1.00 80.19 90 ASP A CA 1
ATOM 729 C C . ASP A 1 90 ? -2.329 1.879 6.921 1.00 80.19 90 ASP A C 1
ATOM 731 O O . ASP A 1 90 ? -2.919 2.195 5.890 1.00 80.19 90 ASP A O 1
ATOM 735 N N . SER A 1 91 ? -1.199 1.164 6.890 1.00 83.56 91 SER A N 1
ATOM 736 C CA . SER A 1 91 ? -0.504 0.824 5.646 1.00 83.56 91 SER A CA 1
ATOM 737 C C . SER A 1 91 ? -0.211 -0.660 5.471 1.00 83.56 91 SER A C 1
ATOM 739 O O . SER A 1 91 ? 0.056 -1.421 6.406 1.00 83.56 91 SER A O 1
ATOM 741 N N . LEU A 1 92 ? -0.240 -1.075 4.212 1.00 86.12 92 LEU A N 1
ATOM 742 C CA . LEU A 1 92 ? -0.066 -2.445 3.769 1.00 86.12 92 LEU A CA 1
ATOM 743 C C . LEU A 1 92 ? 0.987 -2.483 2.671 1.00 86.12 92 LEU A C 1
ATOM 745 O O . LEU A 1 92 ? 0.906 -1.749 1.687 1.00 86.12 92 LEU A O 1
ATOM 749 N N . CYS A 1 93 ? 1.965 -3.369 2.817 1.00 86.50 93 CYS A N 1
ATOM 750 C CA . CYS A 1 93 ? 2.923 -3.650 1.764 1.00 86.50 93 CYS A CA 1
ATOM 751 C C . CYS A 1 93 ? 2.776 -5.090 1.294 1.00 86.50 93 CYS A C 1
ATOM 753 O O . CYS A 1 93 ? 2.964 -6.029 2.073 1.00 86.50 93 CYS A O 1
ATOM 755 N N . TYR A 1 94 ? 2.451 -5.250 0.016 1.00 86.88 94 TYR A N 1
ATOM 756 C CA . TYR A 1 94 ? 2.226 -6.539 -0.615 1.00 86.88 94 TYR A CA 1
ATOM 757 C C . TYR A 1 94 ? 3.259 -6.812 -1.693 1.00 86.88 94 TYR A C 1
ATOM 759 O O . TYR A 1 94 ? 3.669 -5.934 -2.443 1.00 86.88 94 TYR A O 1
ATOM 767 N N . GLU A 1 95 ? 3.611 -8.077 -1.797 1.00 88.00 95 GLU A N 1
ATOM 768 C CA . GLU A 1 95 ? 4.233 -8.680 -2.955 1.00 88.00 95 GLU A CA 1
ATOM 769 C C . GLU A 1 95 ? 3.130 -9.349 -3.774 1.00 88.00 95 GLU A C 1
ATOM 771 O O . GLU A 1 95 ? 2.455 -10.247 -3.276 1.00 88.00 95 GLU A O 1
ATOM 776 N N . ILE A 1 96 ? 2.924 -8.904 -5.010 1.00 87.19 96 ILE A N 1
ATOM 777 C CA . ILE A 1 96 ? 1.882 -9.425 -5.897 1.00 87.19 96 ILE A CA 1
ATOM 778 C C . ILE A 1 96 ? 2.533 -10.027 -7.137 1.00 87.19 96 ILE A C 1
ATOM 780 O O . ILE A 1 96 ? 3.357 -9.389 -7.798 1.00 87.19 96 ILE A O 1
ATOM 784 N N . SER A 1 97 ? 2.132 -11.255 -7.454 1.00 86.12 97 SER A N 1
ATOM 785 C CA . SER A 1 97 ? 2.500 -11.943 -8.690 1.00 86.12 97 SER A CA 1
ATOM 786 C C . SER A 1 97 ? 1.335 -11.850 -9.675 1.00 86.12 97 SER A C 1
ATOM 788 O O . SER A 1 97 ? 0.329 -12.536 -9.528 1.00 86.12 97 SER A O 1
ATOM 790 N N . THR A 1 98 ? 1.435 -10.959 -10.659 1.00 85.62 98 THR A N 1
ATOM 791 C CA . THR A 1 98 ? 0.426 -10.777 -11.719 1.00 85.62 98 THR A CA 1
ATOM 792 C C . THR A 1 98 ? 1.112 -10.333 -13.010 1.00 85.62 98 THR A C 1
ATOM 794 O O . THR A 1 98 ? 2.286 -9.960 -13.008 1.00 85.62 98 THR A O 1
ATOM 797 N N . SER A 1 99 ? 0.372 -10.374 -14.116 1.00 83.94 99 SER A N 1
ATOM 798 C CA . SER A 1 99 ? 0.847 -9.934 -15.432 1.00 83.94 99 SER A CA 1
ATOM 799 C C . SER A 1 99 ? 1.103 -8.423 -15.501 1.00 83.94 99 SER A C 1
ATOM 801 O O . SER A 1 99 ? 2.071 -7.987 -16.127 1.00 83.94 99 SER A O 1
ATOM 803 N N . ASP A 1 100 ? 0.240 -7.615 -14.875 1.00 85.25 100 ASP A N 1
ATOM 804 C CA . ASP A 1 100 ? 0.376 -6.160 -14.825 1.00 85.25 100 ASP A CA 1
ATOM 805 C C . ASP A 1 100 ? -0.487 -5.550 -13.711 1.00 85.25 100 ASP A C 1
ATOM 807 O O . ASP A 1 100 ? -1.704 -5.407 -13.847 1.00 85.25 100 ASP A O 1
ATOM 811 N N . VAL A 1 101 ? 0.157 -5.151 -12.615 1.00 85.31 101 VAL A N 1
ATOM 812 C CA . VAL A 1 101 ? -0.525 -4.524 -11.475 1.00 85.31 101 VAL A CA 1
ATOM 813 C C . VAL A 1 101 ? -1.199 -3.207 -11.859 1.00 85.31 101 VAL A C 1
ATOM 815 O O . VAL A 1 101 ? -2.275 -2.908 -11.346 1.00 85.31 101 VAL A O 1
ATOM 818 N N . TYR A 1 102 ? -0.611 -2.418 -12.759 1.00 85.75 102 TYR A N 1
ATOM 819 C CA . TYR A 1 102 ? -1.147 -1.098 -13.086 1.00 85.75 102 TYR A CA 1
ATOM 820 C C . TYR A 1 102 ? -2.447 -1.198 -13.884 1.00 85.75 102 TYR A C 1
ATOM 822 O O . TYR A 1 102 ? -3.365 -0.415 -13.652 1.00 85.75 102 TYR A O 1
ATOM 830 N N . LYS A 1 103 ? -2.581 -2.215 -14.743 1.00 86.06 103 LYS A N 1
ATOM 831 C CA . LYS A 1 103 ? -3.857 -2.525 -15.412 1.00 86.06 103 LYS A CA 1
ATOM 832 C C . LYS A 1 103 ? -4.925 -2.996 -14.430 1.00 86.06 103 LYS A C 1
ATOM 834 O O . LYS A 1 103 ? -6.104 -2.688 -14.596 1.00 86.06 103 LYS A O 1
ATOM 839 N N . ASP A 1 104 ? -4.532 -3.746 -13.405 1.00 85.56 104 ASP A N 1
ATOM 840 C CA . ASP A 1 104 ? -5.464 -4.174 -12.362 1.00 85.56 104 ASP A CA 1
ATOM 841 C C . ASP A 1 104 ? -5.895 -3.001 -11.464 1.00 85.56 104 ASP A C 1
ATOM 843 O O . ASP A 1 104 ? -7.037 -2.978 -11.004 1.00 85.56 104 ASP A O 1
ATOM 847 N N . MET A 1 105 ? -5.016 -2.013 -11.249 1.00 84.75 105 MET A N 1
ATOM 848 C CA . MET A 1 105 ? -5.343 -0.747 -10.579 1.00 84.75 105 MET A CA 1
ATOM 849 C C . MET A 1 105 ? -6.245 0.148 -11.432 1.00 84.75 105 MET A C 1
ATOM 851 O O . MET A 1 105 ? -7.121 0.803 -10.881 1.00 84.75 105 MET A O 1
ATOM 855 N N . GLU A 1 106 ? -6.074 0.161 -12.755 1.00 86.50 106 GLU A N 1
ATOM 856 C CA . GLU A 1 106 ? -6.901 0.949 -13.679 1.00 86.50 106 GLU A CA 1
ATOM 857 C C . GLU A 1 106 ? -8.382 0.551 -13.600 1.00 86.50 106 GLU A C 1
ATOM 859 O O . GLU A 1 106 ? -9.258 1.408 -13.499 1.00 86.50 106 GLU A O 1
ATOM 864 N N . LYS A 1 107 ? -8.666 -0.757 -13.555 1.00 84.31 107 LYS A N 1
ATOM 865 C CA . LYS A 1 107 ? -10.035 -1.282 -13.396 1.00 84.31 107 LYS A CA 1
ATOM 866 C C . LYS A 1 107 ? -10.681 -0.835 -12.083 1.00 84.31 107 LYS A C 1
ATOM 868 O O . LYS A 1 107 ? -11.874 -0.547 -12.042 1.00 84.31 107 LYS A O 1
ATOM 873 N N . ASP A 1 108 ? -9.876 -0.737 -11.029 1.00 84.50 108 ASP A N 1
ATOM 874 C CA . ASP A 1 108 ? -10.316 -0.386 -9.681 1.00 84.50 108 ASP A CA 1
ATOM 875 C C . ASP A 1 108 ? -9.910 1.031 -9.271 1.00 84.50 108 ASP A C 1
ATOM 877 O O . ASP A 1 108 ? -9.811 1.327 -8.082 1.00 84.50 108 ASP A O 1
ATOM 881 N N . LEU A 1 109 ? -9.721 1.940 -10.233 1.00 85.19 109 LEU A N 1
ATOM 882 C CA . LEU A 1 109 ? -9.239 3.303 -9.979 1.00 85.19 109 LEU A CA 1
ATOM 883 C C . LEU A 1 109 ? -10.108 4.053 -8.958 1.00 85.19 109 LEU A C 1
ATOM 885 O O . LEU A 1 109 ? -9.626 4.889 -8.198 1.00 85.19 109 LEU A O 1
ATOM 889 N N . HIS A 1 110 ? -11.393 3.702 -8.885 1.00 84.44 110 HIS A N 1
ATOM 890 C CA . HIS A 1 110 ? -12.329 4.226 -7.899 1.00 84.44 110 HIS A CA 1
ATOM 891 C C . HIS A 1 110 ? -11.940 3.917 -6.440 1.00 84.44 110 HIS A C 1
ATOM 893 O O . HIS A 1 110 ? -12.432 4.605 -5.551 1.00 84.44 110 HIS A O 1
ATOM 899 N N . LEU A 1 111 ? -11.095 2.919 -6.159 1.00 83.56 111 LEU A N 1
ATOM 900 C CA . LEU A 1 111 ? -10.613 2.559 -4.817 1.00 83.56 111 LEU A CA 1
ATOM 901 C C . LEU A 1 111 ? -9.310 3.265 -4.425 1.00 83.56 111 LEU A C 1
ATOM 903 O O . LEU A 1 111 ? -8.974 3.293 -3.239 1.00 83.56 111 LEU A O 1
ATOM 907 N N . PHE A 1 112 ? -8.594 3.844 -5.387 1.00 85.56 112 PHE A N 1
ATOM 908 C CA . PHE A 1 112 ? -7.264 4.402 -5.169 1.00 85.56 112 PHE A CA 1
ATOM 909 C C . PHE A 1 112 ? -7.259 5.931 -5.150 1.00 85.56 112 PHE A C 1
ATOM 911 O O . PHE A 1 112 ? -8.063 6.590 -5.814 1.00 85.56 112 PHE A O 1
ATOM 918 N N . ASP A 1 113 ? -6.326 6.480 -4.375 1.00 87.50 113 ASP A N 1
ATOM 919 C CA . ASP A 1 113 ? -5.978 7.897 -4.329 1.00 87.50 113 ASP A CA 1
ATOM 920 C C . ASP A 1 113 ? -4.608 8.098 -5.006 1.00 87.50 113 ASP A C 1
ATOM 922 O O . ASP A 1 113 ? -3.562 7.833 -4.411 1.00 87.50 113 ASP A O 1
ATOM 926 N N . THR A 1 114 ? -4.608 8.517 -6.277 1.00 87.94 114 THR A N 1
ATOM 927 C CA . THR A 1 114 ? -3.406 8.631 -7.134 1.00 87.94 114 THR A CA 1
ATOM 928 C C . THR A 1 114 ? -3.105 10.036 -7.714 1.00 87.94 114 THR A C 1
ATOM 930 O O . THR A 1 114 ? -2.498 10.127 -8.783 1.00 87.94 114 THR A O 1
ATOM 933 N N . PRO A 1 115 ? -3.433 11.170 -7.061 1.00 86.25 115 PRO A N 1
ATOM 934 C CA . PRO A 1 115 ? -3.122 12.510 -7.570 1.00 86.25 115 PRO A CA 1
ATOM 935 C C . PRO A 1 115 ? -1.618 12.801 -7.557 1.00 86.25 115 PRO A C 1
ATOM 937 O O . PRO A 1 115 ? -1.155 13.670 -8.287 1.00 86.25 115 PRO A O 1
ATOM 940 N N . ASP A 1 116 ? -0.853 12.079 -6.733 1.00 84.62 116 ASP A N 1
ATOM 941 C CA . ASP A 1 116 ? 0.600 12.237 -6.615 1.00 84.62 116 ASP A CA 1
ATOM 942 C C . ASP A 1 116 ? 1.356 11.555 -7.773 1.00 84.62 116 ASP A C 1
ATOM 944 O O . ASP A 1 116 ? 2.576 11.670 -7.874 1.00 84.62 116 ASP A O 1
ATOM 948 N N . TYR A 1 117 ? 0.652 10.846 -8.662 1.00 85.12 117 TYR A N 1
ATOM 949 C CA . TYR A 1 117 ? 1.253 10.271 -9.863 1.00 85.12 117 TYR A CA 1
ATOM 950 C C . TYR A 1 117 ? 1.658 11.380 -10.844 1.00 85.12 117 TYR A C 1
ATOM 952 O O . TYR A 1 117 ? 1.000 12.424 -10.891 1.00 85.12 117 TYR A O 1
ATOM 960 N N . PRO A 1 118 ? 2.688 11.169 -11.684 1.00 84.50 118 PRO A N 1
ATOM 961 C CA . PRO A 1 118 ? 3.025 12.108 -12.748 1.00 84.50 118 PRO A CA 1
ATOM 962 C C . PRO A 1 118 ? 1.805 12.396 -13.631 1.00 84.50 118 PRO A C 1
ATOM 964 O O . PRO A 1 118 ? 1.095 11.470 -14.009 1.00 84.50 118 PRO A O 1
ATOM 967 N N . LYS A 1 119 ? 1.589 13.659 -14.023 1.00 82.94 119 LYS A N 1
ATOM 968 C CA . LYS A 1 119 ? 0.417 14.067 -14.831 1.00 82.94 119 LYS A CA 1
ATOM 969 C C . LYS A 1 119 ? 0.267 13.307 -16.153 1.00 82.94 119 LYS A C 1
ATOM 971 O O . LYS A 1 119 ? -0.830 13.208 -16.683 1.00 82.94 119 LYS A O 1
ATOM 976 N N . ASN A 1 120 ? 1.370 12.774 -16.674 1.00 82.62 120 ASN A N 1
ATOM 977 C CA . ASN A 1 120 ? 1.404 12.009 -17.920 1.00 82.62 120 ASN A CA 1
ATOM 978 C C . ASN A 1 120 ? 1.097 10.511 -17.714 1.00 82.62 120 ASN A C 1
ATOM 980 O O . ASN A 1 120 ? 1.107 9.752 -18.679 1.00 82.62 120 ASN A O 1
ATOM 984 N N . HIS A 1 121 ? 0.888 10.060 -16.475 1.00 85.50 121 HIS A N 1
ATOM 985 C CA . HIS A 1 121 ? 0.660 8.657 -16.150 1.00 85.50 121 HIS A CA 1
ATOM 986 C C . HIS A 1 121 ? -0.825 8.289 -16.282 1.00 85.50 121 HIS A C 1
ATOM 988 O O . HIS A 1 121 ? -1.690 9.021 -15.812 1.00 85.50 121 HIS A O 1
ATOM 994 N N . VAL A 1 122 ? -1.120 7.110 -16.843 1.00 83.88 122 VAL A N 1
ATOM 995 C CA . VAL A 1 122 ? -2.492 6.614 -17.104 1.00 83.88 122 VAL A CA 1
ATOM 996 C C . VAL A 1 122 ? -3.366 6.595 -15.842 1.00 83.88 122 VAL A C 1
ATOM 998 O O . VAL A 1 122 ? -4.545 6.919 -15.883 1.00 83.88 122 VAL A O 1
ATOM 1001 N N . LEU A 1 123 ? -2.766 6.253 -14.701 1.00 85.50 123 LEU A N 1
ATOM 1002 C CA . LEU A 1 123 ? -3.439 6.186 -13.398 1.00 85.50 123 LEU A CA 1
ATOM 1003 C C . LEU A 1 123 ? -3.552 7.527 -12.651 1.00 85.50 123 LEU A C 1
ATOM 1005 O O . LEU A 1 123 ? -4.057 7.532 -11.529 1.00 85.50 123 LEU A O 1
ATOM 1009 N N . HIS A 1 124 ? -3.072 8.647 -13.201 1.00 87.44 124 HIS A N 1
ATOM 1010 C CA . HIS A 1 124 ? -3.189 9.941 -12.527 1.00 87.44 124 HIS A CA 1
ATOM 1011 C C . HIS A 1 124 ? -4.659 10.377 -12.454 1.00 87.44 124 HIS A C 1
ATOM 1013 O O . HIS A 1 124 ? -5.318 10.554 -13.478 1.00 87.44 124 HIS A O 1
ATOM 1019 N N . ASN A 1 125 ? -5.177 10.555 -11.237 1.00 86.81 125 ASN A N 1
ATOM 1020 C CA . ASN A 1 125 ? -6.561 10.964 -11.019 1.00 86.81 125 ASN A CA 1
ATOM 1021 C C . ASN A 1 125 ? -6.681 11.874 -9.788 1.00 86.81 125 ASN A C 1
ATOM 1023 O O . ASN A 1 125 ? -6.321 11.488 -8.678 1.00 86.81 125 ASN A O 1
ATOM 1027 N N . GLU A 1 126 ? -7.228 13.077 -9.976 1.00 87.69 126 GLU A N 1
ATOM 1028 C CA . GLU A 1 126 ? -7.432 14.053 -8.896 1.00 87.69 126 GLU A CA 1
ATOM 1029 C C . GLU A 1 126 ? -8.762 13.879 -8.143 1.00 87.69 126 GLU A C 1
ATOM 1031 O O . GLU A 1 126 ? -8.928 14.420 -7.051 1.00 87.69 126 GLU A O 1
ATOM 1036 N N . THR A 1 127 ? -9.698 13.092 -8.679 1.00 86.69 127 THR A N 1
ATOM 1037 C CA . THR A 1 127 ? -11.066 12.932 -8.148 1.00 86.69 127 THR A CA 1
ATOM 1038 C C . THR A 1 127 ? -11.081 12.363 -6.728 1.00 86.69 127 THR A C 1
ATOM 1040 O O . THR A 1 127 ? -11.905 12.758 -5.907 1.00 86.69 127 THR A O 1
ATOM 1043 N N . ASN A 1 128 ? -10.156 11.450 -6.422 1.0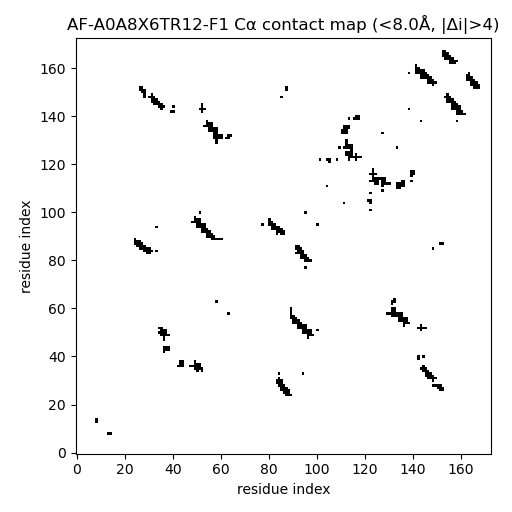0 85.75 128 ASN A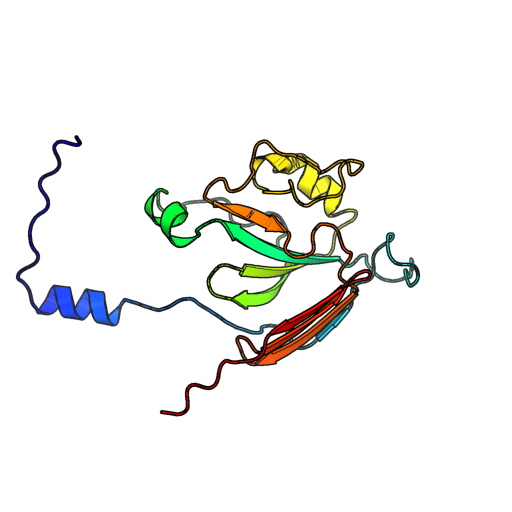 N 1
ATOM 1044 C CA . ASN A 1 128 ? -10.097 10.740 -5.142 1.00 85.75 128 ASN A CA 1
ATOM 1045 C C . ASN A 1 128 ? -9.124 11.360 -4.130 1.00 85.75 128 ASN A C 1
ATOM 1047 O O . ASN A 1 128 ? -8.915 10.780 -3.061 1.00 85.75 128 ASN A O 1
ATOM 1051 N N . LYS A 1 129 ? -8.580 12.548 -4.428 1.00 87.88 129 LYS A N 1
ATOM 1052 C CA . LYS A 1 129 ? -7.582 13.228 -3.598 1.00 87.88 129 LYS A CA 1
ATOM 1053 C C . LYS A 1 129 ? -8.047 13.381 -2.154 1.00 87.88 129 LYS A C 1
ATOM 1055 O O . LYS A 1 129 ? -8.941 14.176 -1.867 1.00 87.88 129 LYS A O 1
ATOM 1060 N N . LYS A 1 130 ? -7.386 12.668 -1.235 1.00 84.12 130 LYS A N 1
ATOM 1061 C CA . LYS A 1 130 ? -7.673 12.666 0.212 1.00 84.12 130 LYS A CA 1
ATOM 1062 C C . LYS A 1 130 ? -9.096 12.219 0.572 1.00 84.12 130 LYS A C 1
ATOM 1064 O O . LYS A 1 130 ? -9.597 12.558 1.646 1.00 84.12 130 LYS A O 1
ATOM 1069 N N . VAL A 1 131 ? -9.760 11.462 -0.301 1.00 85.75 131 VAL A N 1
ATOM 1070 C CA . VAL A 1 131 ? -11.068 10.872 0.004 1.00 85.75 131 VAL A CA 1
ATOM 1071 C C . VAL A 1 131 ? -10.884 9.729 1.008 1.00 85.75 131 VAL A C 1
ATOM 1073 O O . VAL A 1 131 ? -9.969 8.913 0.886 1.00 85.75 131 VAL A O 1
ATOM 1076 N N . LEU A 1 132 ? -11.758 9.684 2.019 1.00 83.12 132 LEU A N 1
ATOM 1077 C CA . LEU A 1 132 ? -11.708 8.715 3.119 1.00 83.12 132 LEU A CA 1
ATOM 1078 C C . LEU A 1 132 ? -11.798 7.268 2.611 1.00 83.12 132 LEU A C 1
ATOM 1080 O O . LEU A 1 132 ? -12.659 6.945 1.791 1.00 83.12 132 LEU A O 1
ATOM 1084 N N . GLY A 1 133 ? -10.930 6.398 3.134 1.00 80.56 133 GLY A N 1
ATOM 1085 C CA . GLY A 1 133 ? -10.891 4.964 2.823 1.00 80.56 133 GLY A CA 1
ATOM 1086 C C . GLY A 1 133 ? -10.308 4.598 1.464 1.00 80.56 133 GLY A C 1
ATOM 1087 O O . GLY A 1 133 ? -10.274 3.417 1.125 1.00 80.56 133 GLY A O 1
ATOM 1088 N N . LYS A 1 134 ? -9.861 5.580 0.675 1.00 86.81 134 LYS A N 1
ATOM 1089 C CA . LYS A 1 134 ? -9.110 5.307 -0.552 1.00 86.81 134 LYS A CA 1
ATOM 1090 C C . LYS A 1 134 ? -7.679 4.920 -0.208 1.00 86.81 134 LYS A C 1
ATOM 1092 O O . LYS A 1 134 ? -7.088 5.476 0.721 1.00 86.81 134 LYS A O 1
ATOM 1097 N N . MET A 1 135 ? -7.147 3.963 -0.963 1.00 86.25 135 MET A N 1
ATOM 1098 C CA . MET A 1 135 ? -5.768 3.513 -0.813 1.00 86.25 135 MET A CA 1
ATOM 1099 C C . MET A 1 135 ? -4.859 4.435 -1.612 1.00 86.25 135 MET A C 1
ATOM 1101 O O . MET A 1 135 ? -4.939 4.499 -2.840 1.00 86.25 135 MET A O 1
ATOM 1105 N N . LYS A 1 136 ? -3.992 5.144 -0.909 1.00 87.81 136 LYS A N 1
ATOM 1106 C CA . LYS A 1 136 ? -2.924 5.937 -1.482 1.00 87.81 136 LYS A CA 1
ATOM 1107 C C . LYS A 1 136 ? -1.725 5.045 -1.783 1.00 87.81 136 LYS A C 1
ATOM 1109 O O . LYS A 1 136 ? -1.346 4.217 -0.960 1.00 87.81 136 LYS A O 1
ATOM 1114 N N . ASP A 1 137 ? -1.103 5.232 -2.939 1.00 86.44 137 ASP A N 1
ATOM 1115 C CA . ASP A 1 137 ? 0.214 4.654 -3.215 1.00 86.44 137 ASP A CA 1
ATOM 1116 C C . ASP A 1 137 ? 1.325 5.555 -2.652 1.00 86.44 137 ASP A C 1
ATOM 1118 O O . ASP A 1 137 ? 1.492 6.709 -3.055 1.00 86.44 137 ASP A O 1
ATOM 1122 N N . GLU A 1 138 ? 2.098 5.007 -1.716 1.00 86.06 138 GLU A N 1
ATOM 1123 C CA . GLU A 1 138 ? 3.156 5.713 -0.989 1.00 86.06 138 GLU A CA 1
ATOM 1124 C C . GLU A 1 138 ? 4.450 5.888 -1.788 1.00 86.06 138 GLU A C 1
ATOM 1126 O O . GLU A 1 138 ? 5.352 6.602 -1.338 1.00 86.06 138 GLU A O 1
ATOM 1131 N N . LEU A 1 139 ? 4.573 5.218 -2.936 1.00 83.19 139 LEU A N 1
ATOM 1132 C CA . LEU A 1 139 ? 5.724 5.347 -3.826 1.00 83.19 139 LEU A CA 1
ATOM 1133 C C . LEU A 1 139 ? 5.471 6.303 -4.990 1.00 83.19 139 LEU A C 1
ATOM 1135 O O . LEU A 1 139 ? 6.394 6.553 -5.763 1.00 83.19 139 LEU A O 1
ATOM 1139 N N . SER A 1 140 ? 4.258 6.850 -5.116 1.00 82.88 140 SER A N 1
ATOM 1140 C CA . SER A 1 140 ? 3.907 7.838 -6.143 1.00 82.88 140 SER A CA 1
ATOM 1141 C C . SER A 1 140 ? 4.321 7.390 -7.553 1.00 82.88 140 SER A C 1
ATOM 1143 O O . SER A 1 140 ? 4.967 8.140 -8.282 1.00 82.88 140 SER A O 1
ATOM 1145 N N . SER A 1 141 ? 3.982 6.149 -7.930 1.00 81.88 141 SER A N 1
ATOM 1146 C CA . SER A 1 141 ? 4.388 5.503 -9.193 1.00 81.88 141 SER A CA 1
ATOM 1147 C C . SER A 1 141 ? 5.865 5.085 -9.301 1.00 81.88 141 SER A C 1
ATOM 1149 O O . SER A 1 141 ? 6.239 4.474 -10.305 1.00 81.88 141 SER A O 1
ATOM 1151 N N . SER A 1 142 ? 6.717 5.365 -8.310 1.00 84.50 142 SER A N 1
ATOM 1152 C CA . SER A 1 142 ? 8.096 4.865 -8.291 1.00 84.50 142 SER A CA 1
ATOM 1153 C C . SER A 1 142 ? 8.103 3.352 -8.082 1.00 84.50 142 SER A C 1
ATOM 1155 O O . SER A 1 142 ? 7.529 2.827 -7.128 1.00 84.50 142 SER A O 1
ATOM 1157 N N . LEU A 1 143 ? 8.783 2.632 -8.968 1.00 85.56 143 LEU A N 1
ATOM 1158 C CA . LEU A 1 143 ? 8.850 1.177 -8.910 1.00 85.56 143 LEU A CA 1
ATOM 1159 C C . LEU A 1 143 ? 9.669 0.740 -7.698 1.00 85.56 143 LEU A C 1
ATOM 1161 O O . LEU A 1 143 ? 10.852 1.068 -7.589 1.00 85.56 143 LEU A O 1
ATOM 1165 N N . ALA A 1 144 ? 9.052 -0.021 -6.798 1.00 87.88 144 ALA A N 1
ATOM 1166 C CA . ALA A 1 144 ? 9.772 -0.699 -5.732 1.00 87.88 144 ALA A CA 1
ATOM 1167 C C . ALA A 1 144 ? 10.726 -1.744 -6.320 1.00 87.88 144 ALA A C 1
ATOM 1169 O O . ALA A 1 144 ? 10.342 -2.543 -7.173 1.00 87.88 144 ALA A O 1
ATOM 1170 N N . VAL A 1 145 ? 11.960 -1.740 -5.828 1.00 89.06 145 VAL A N 1
ATOM 1171 C CA . VAL A 1 145 ? 13.033 -2.650 -6.237 1.00 89.06 145 VAL A CA 1
ATOM 1172 C C . VAL A 1 145 ? 13.238 -3.701 -5.155 1.00 89.06 145 VAL A C 1
ATOM 1174 O O . VAL A 1 145 ? 13.208 -4.895 -5.431 1.00 89.06 145 VAL A O 1
ATOM 1177 N N . GLU A 1 146 ? 13.397 -3.264 -3.907 1.00 90.44 146 GLU A N 1
ATOM 1178 C CA . GLU A 1 146 ? 13.749 -4.138 -2.788 1.00 90.44 146 GLU A CA 1
ATOM 1179 C C . GLU A 1 146 ? 13.130 -3.654 -1.483 1.00 90.44 146 GLU A C 1
ATOM 1181 O O . GLU A 1 146 ? 13.042 -2.455 -1.216 1.00 90.44 146 GLU A O 1
ATOM 1186 N N . LEU A 1 147 ? 12.765 -4.606 -0.632 1.00 90.56 147 LEU A N 1
ATOM 1187 C CA . LEU A 1 147 ? 12.323 -4.376 0.732 1.00 90.56 147 LEU A CA 1
ATOM 1188 C C . LEU A 1 147 ? 13.192 -5.180 1.699 1.00 90.56 147 LEU A C 1
ATOM 1190 O O . LEU A 1 147 ? 13.357 -6.390 1.535 1.00 90.56 147 LEU A O 1
ATOM 1194 N N . VAL A 1 148 ? 13.638 -4.521 2.769 1.00 89.44 148 VAL A N 1
ATOM 1195 C CA . VAL A 1 148 ? 14.262 -5.150 3.936 1.00 89.44 148 VAL A CA 1
ATOM 1196 C C . VAL A 1 148 ? 13.489 -4.775 5.195 1.00 89.44 148 VAL A C 1
ATOM 1198 O O . VAL A 1 148 ? 13.371 -3.603 5.550 1.00 89.44 148 VAL A O 1
ATOM 1201 N N . GLY A 1 149 ? 12.983 -5.781 5.897 1.00 87.88 149 GLY A N 1
ATOM 1202 C CA . GLY A 1 149 ? 12.238 -5.653 7.140 1.00 87.88 149 GLY A CA 1
ATOM 1203 C C . GLY A 1 149 ? 12.962 -6.313 8.310 1.00 87.88 149 GLY A C 1
ATOM 1204 O O . GLY A 1 149 ? 13.225 -7.514 8.274 1.00 87.88 149 GLY A O 1
ATOM 1205 N N . LEU A 1 150 ? 13.264 -5.547 9.364 1.00 85.56 150 LEU A N 1
ATOM 1206 C CA . LEU A 1 150 ? 13.996 -6.051 10.534 1.00 85.56 150 LEU A CA 1
ATOM 1207 C C . LEU A 1 150 ? 13.073 -6.333 11.722 1.00 85.56 150 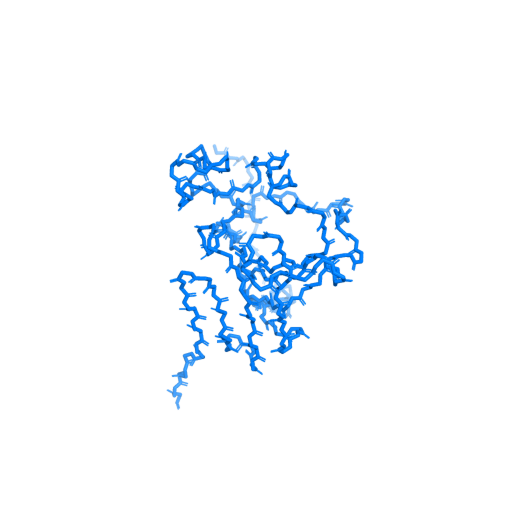LEU A C 1
ATOM 1209 O O . LEU A 1 150 ? 13.119 -7.421 12.289 1.00 85.56 150 LEU A O 1
ATOM 1213 N N . ASN A 1 151 ? 12.234 -5.360 12.084 1.00 85.00 151 ASN A N 1
ATOM 1214 C CA . ASN A 1 151 ? 11.291 -5.419 13.205 1.00 85.00 151 ASN A CA 1
ATOM 1215 C C . ASN A 1 151 ? 10.027 -4.606 12.885 1.00 85.00 151 ASN A C 1
ATOM 1217 O O . ASN A 1 151 ? 10.094 -3.721 12.034 1.00 85.00 151 ASN A O 1
ATOM 1221 N N . PRO A 1 152 ? 8.887 -4.820 13.573 1.00 80.12 152 PRO A N 1
ATOM 1222 C CA . PRO A 1 152 ? 7.716 -3.956 13.420 1.00 80.12 152 PRO A CA 1
ATOM 1223 C C . PRO A 1 152 ? 8.092 -2.469 13.500 1.00 80.12 152 PRO A C 1
ATOM 1225 O O . PRO A 1 152 ? 8.798 -2.045 14.420 1.00 80.12 152 PRO A O 1
ATOM 1228 N N . LYS A 1 153 ? 7.644 -1.683 12.512 1.00 81.12 153 LYS A N 1
ATOM 1229 C CA . LYS A 1 153 ? 7.989 -0.257 12.327 1.00 81.12 153 LYS A CA 1
ATOM 1230 C C . LYS A 1 153 ? 9.482 0.031 12.071 1.00 81.12 153 LYS A C 1
ATOM 1232 O O . LYS A 1 153 ? 9.927 1.161 12.266 1.00 81.12 153 LYS A O 1
ATOM 1237 N N . MET A 1 154 ? 10.247 -0.965 11.622 1.00 85.75 154 MET A N 1
ATOM 1238 C CA . MET A 1 154 ? 11.661 -0.851 11.259 1.00 85.75 154 MET A CA 1
ATOM 1239 C C . MET A 1 154 ? 11.952 -1.577 9.939 1.00 85.75 154 MET A C 1
ATOM 1241 O O . MET A 1 154 ? 12.151 -2.796 9.908 1.00 85.75 154 MET A O 1
ATOM 1245 N N . TYR A 1 155 ? 11.974 -0.815 8.848 1.00 88.06 155 TYR A N 1
ATOM 1246 C CA . TYR A 1 155 ? 12.178 -1.329 7.493 1.00 88.06 155 TYR A CA 1
ATOM 1247 C C . TYR A 1 155 ? 12.825 -0.287 6.575 1.00 88.06 155 TYR A C 1
ATOM 1249 O O . TYR A 1 155 ? 12.763 0.919 6.830 1.00 88.06 155 TYR A O 1
ATOM 1257 N N . SER A 1 156 ? 13.432 -0.771 5.494 1.00 89.06 156 SER A N 1
ATOM 1258 C CA . SER A 1 156 ? 13.898 0.026 4.361 1.00 89.06 156 SER A CA 1
ATOM 1259 C C . SER A 1 156 ? 13.249 -0.499 3.087 1.00 89.06 156 SER A C 1
ATOM 1261 O O . SER A 1 156 ? 13.307 -1.697 2.816 1.00 89.06 156 SER A O 1
ATOM 1263 N N . LEU A 1 157 ? 12.631 0.390 2.318 1.00 88.88 157 LEU A N 1
ATOM 1264 C CA . LEU A 1 157 ? 12.054 0.109 1.010 1.00 88.88 157 LEU A CA 1
ATOM 1265 C C . LEU A 1 157 ? 12.789 0.960 -0.024 1.00 88.88 157 LEU A C 1
ATOM 1267 O O . LEU A 1 157 ? 12.752 2.190 0.027 1.00 88.88 157 LEU A O 1
ATOM 1271 N N . LYS A 1 158 ? 13.464 0.300 -0.958 1.00 89.81 158 LYS A N 1
ATOM 1272 C CA . LYS A 1 158 ? 14.171 0.929 -2.067 1.00 89.81 158 LYS A CA 1
ATOM 1273 C C . LYS A 1 158 ? 13.274 0.918 -3.294 1.00 89.81 158 LYS A C 1
ATOM 1275 O O . LYS A 1 158 ? 12.757 -0.127 -3.681 1.00 89.81 158 LYS A O 1
ATOM 1280 N N . SER A 1 159 ? 13.121 2.074 -3.919 1.00 88.25 159 SER A N 1
ATOM 1281 C CA . SER A 1 159 ? 12.496 2.233 -5.229 1.00 88.25 159 SER A CA 1
ATOM 1282 C C . SER A 1 159 ? 13.501 2.827 -6.217 1.00 88.25 159 SER A C 1
ATOM 1284 O O . SER A 1 159 ? 14.590 3.237 -5.812 1.00 88.25 159 SER A O 1
ATOM 1286 N N . VAL A 1 160 ? 13.149 2.877 -7.501 1.00 86.06 160 VAL A N 1
ATOM 1287 C CA . VAL A 1 160 ? 14.027 3.414 -8.556 1.00 86.06 160 VAL A CA 1
ATOM 1288 C C . VAL A 1 160 ? 14.388 4.882 -8.304 1.00 86.06 160 VAL A C 1
ATOM 1290 O O . VAL A 1 160 ? 15.531 5.277 -8.506 1.00 86.06 160 VAL A O 1
ATOM 1293 N N . VAL A 1 161 ? 13.433 5.686 -7.828 1.00 81.88 161 VAL A N 1
ATOM 1294 C CA . VAL A 1 161 ? 13.613 7.140 -7.654 1.00 81.88 161 VAL A CA 1
ATOM 1295 C C . VAL A 1 161 ? 13.957 7.522 -6.212 1.00 81.88 161 VAL A C 1
ATOM 1297 O O . VAL A 1 161 ? 14.609 8.535 -5.973 1.00 81.88 161 VAL A O 1
ATOM 1300 N N . MET A 1 162 ? 13.523 6.728 -5.231 1.00 79.62 162 MET A N 1
ATOM 1301 C CA . MET A 1 162 ? 13.634 7.082 -3.814 1.00 79.62 162 MET A CA 1
ATOM 1302 C C . MET A 1 162 ? 13.907 5.882 -2.908 1.00 79.62 162 MET A C 1
ATOM 1304 O O . MET A 1 162 ? 13.479 4.760 -3.173 1.00 79.62 162 MET A O 1
ATOM 1308 N N . GLU A 1 163 ? 14.553 6.138 -1.775 1.00 80.00 163 GLU A N 1
ATOM 1309 C CA . GLU A 1 163 ? 14.697 5.172 -0.688 1.00 80.00 163 GLU A CA 1
ATOM 1310 C C . GLU A 1 163 ? 13.893 5.648 0.527 1.00 80.00 163 GLU A C 1
ATOM 1312 O O . GLU A 1 163 ? 14.030 6.788 0.974 1.00 80.00 163 GLU A O 1
ATOM 1317 N N . LYS A 1 164 ? 13.046 4.774 1.076 1.00 79.62 164 LYS A N 1
ATOM 1318 C CA . LYS A 1 164 ? 12.201 5.062 2.235 1.00 79.62 164 LYS A CA 1
ATOM 1319 C C . LYS A 1 164 ? 12.631 4.211 3.419 1.00 79.62 164 LYS A C 1
ATOM 1321 O O . LYS A 1 164 ? 12.483 2.993 3.409 1.00 79.62 164 LYS A O 1
ATOM 1326 N N . LYS A 1 165 ? 13.129 4.869 4.466 1.00 82.56 165 LYS A N 1
ATOM 1327 C CA . LYS A 1 165 ? 13.555 4.236 5.721 1.00 82.56 165 LYS A CA 1
ATOM 1328 C C . LYS A 1 165 ? 12.598 4.602 6.843 1.00 82.56 165 LYS A C 1
ATOM 1330 O O . LYS A 1 165 ? 12.287 5.775 7.038 1.00 82.56 165 LYS A O 1
ATOM 1335 N N . LYS A 1 166 ? 12.178 3.606 7.618 1.00 80.62 166 LYS A N 1
ATOM 1336 C CA . LYS A 1 166 ? 11.439 3.802 8.865 1.00 80.62 166 LYS A CA 1
ATOM 1337 C C . LYS A 1 166 ? 12.231 3.193 10.008 1.00 80.62 166 LYS A C 1
ATOM 1339 O O . LYS A 1 166 ? 12.628 2.033 9.945 1.00 80.62 166 LYS A O 1
ATOM 1344 N N . GLN A 1 167 ? 12.469 3.994 11.039 1.00 76.25 167 GLN A N 1
ATOM 1345 C CA . GLN A 1 167 ? 13.100 3.560 12.279 1.00 76.25 167 GLN A CA 1
ATOM 1346 C C . GLN A 1 167 ? 12.107 3.701 13.427 1.00 76.25 167 GLN A C 1
ATOM 1348 O O . GLN A 1 167 ? 11.267 4.606 13.449 1.00 76.25 167 GLN A O 1
ATOM 1353 N N . ARG A 1 168 ? 12.217 2.799 14.402 1.00 66.12 168 ARG A N 1
ATOM 1354 C CA . ARG A 1 168 ? 11.423 2.864 15.624 1.00 66.12 168 ARG A CA 1
ATOM 1355 C C . ARG A 1 168 ? 11.803 4.139 16.380 1.00 66.12 168 ARG A C 1
ATOM 1357 O O . ARG A 1 168 ? 12.968 4.333 16.703 1.00 66.12 168 ARG A O 1
ATOM 1364 N N . LYS A 1 169 ? 10.820 4.988 16.690 1.00 59.22 169 LYS A N 1
ATOM 1365 C CA . LYS A 1 169 ? 11.014 6.086 17.644 1.00 59.22 169 LYS A CA 1
ATOM 1366 C C . LYS A 1 169 ? 11.201 5.463 19.029 1.00 59.22 169 LYS A C 1
ATOM 1368 O O . LYS A 1 169 ? 10.237 4.967 19.612 1.00 59.22 169 LYS A O 1
ATOM 1373 N N . GLU A 1 170 ? 12.436 5.407 19.519 1.00 48.84 170 GLU A N 1
ATOM 1374 C CA . GLU A 1 170 ? 12.700 5.058 20.913 1.00 48.84 170 GLU A CA 1
ATOM 1375 C C . GLU A 1 170 ? 12.223 6.206 21.801 1.00 48.84 170 GLU A C 1
ATOM 1377 O O . GLU A 1 170 ? 12.817 7.280 21.835 1.00 48.84 170 GLU A O 1
ATOM 1382 N N . TYR A 1 171 ? 11.139 5.977 22.535 1.00 47.75 171 TYR A N 1
ATOM 1383 C CA . TYR A 1 171 ? 10.862 6.764 23.726 1.00 47.75 171 TYR A CA 1
ATOM 1384 C C . TYR A 1 171 ? 11.665 6.124 24.856 1.00 47.75 171 TYR A C 1
ATOM 1386 O O . TYR A 1 171 ? 11.269 5.078 25.373 1.00 47.75 171 TYR A O 1
ATOM 1394 N N . ARG A 1 172 ? 12.813 6.720 25.205 1.00 38.75 172 ARG A N 1
ATOM 1395 C CA . ARG A 1 172 ? 13.439 6.481 26.512 1.00 38.75 172 ARG A CA 1
ATOM 1396 C C . ARG A 1 172 ? 12.408 6.899 27.564 1.00 38.75 172 ARG A C 1
ATOM 1398 O O . ARG A 1 172 ? 12.113 8.086 27.679 1.00 38.75 172 ARG A O 1
ATOM 1405 N N . LYS A 1 173 ? 11.790 5.914 28.215 1.00 39.28 173 LYS A N 1
ATOM 1406 C CA . LYS A 1 173 ? 11.074 6.121 29.475 1.00 39.28 173 LYS A CA 1
ATOM 1407 C C . LYS A 1 173 ? 12.085 6.254 30.601 1.00 39.28 173 LYS A C 1
ATOM 1409 O O . LYS A 1 173 ? 13.126 5.565 30.509 1.00 39.28 173 LYS A O 1
#

Solvent-accessible surface area (backbone atoms only — not comparable to full-atom values): 10266 Å² total; per-residue (Å²): 131,81,94,73,83,82,80,82,86,82,54,66,66,62,50,52,52,50,60,73,65,62,72,78,7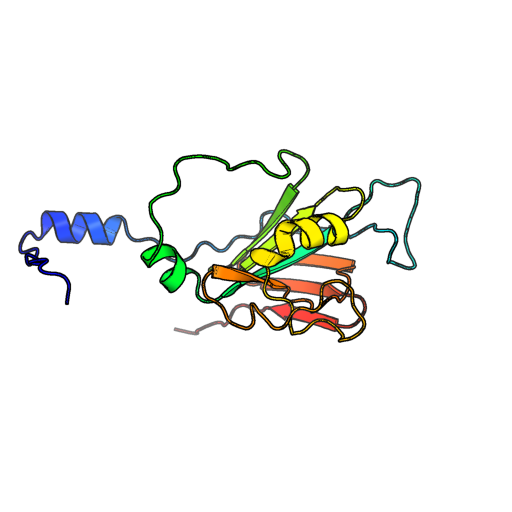2,62,54,42,58,74,41,49,66,53,71,43,32,36,91,89,45,93,85,44,54,88,90,50,75,41,28,45,51,47,48,37,34,35,33,56,42,66,69,33,57,77,72,52,78,83,87,86,78,88,90,70,90,54,65,91,38,49,42,71,30,34,37,42,70,50,31,46,27,35,38,36,54,53,98,52,67,67,64,58,42,57,79,45,44,90,52,37,24,31,52,72,28,56,87,90,41,93,72,41,37,67,89,35,57,86,38,71,55,20,37,26,55,78,54,45,84,43,53,43,44,37,39,42,38,80,46,60,63,25,34,40,40,35,30,79,83,50,74,50,76,42,71,67,83,80,76,86,124

Sequence (173 aa):
MSRIKLELSTDLGMHLFIERGIRGGISMISHRFSSANNKYLESYDEVKPSKYILYLDANNLYGWAMSQFLPTHSFNKYDTNAKLLFTDTDSLCYEISTSDVYKDMEKDLHLFDTPDYPKNHVLHNETNKKVLGKMKDELSSSLAVELVGLNPKMYSLKSVVMEKKKQRKEYRK

Mean predicted aligned error: 9.62 Å

Radius of gyration: 19.49 Å; Cα contacts (8 Å, |Δi|>4): 284; chains: 1; bounding box: 50×32×54 Å

Secondary structure (DSSP, 8-state):
---PPPPP---HHHHHHHHHH------EES-SEEE-B-TTSTT--TTSPPBEEEEEEETTHHHHHTTSPPP-S---SSGGGEEEEEEETTEEEEEE--S-HHHHHHHTGGGEEBTTS-TTSTT-BSTTTT-TT-EEETTTTPPEEEEEEEETTEEEEEESS-EEEE-------

Organism: Nephila pilipes (NCBI:txid299642)

Foldseek 3Di:
DPPDDDDDDPDPVVVVVVVVVDDAADKWFPAFKDFAAAPVDPPHDPVDFGKAKFKKFFLPQVVQVVVDDDDDDDDDPQNPQWDWRIDTRGMTIIIGGDNDVVVVCLVVLVQAAQCLADPPDPSHDNPCHSPGGRIYTPCNPFTWGMKGDDTGQAIWIDTPVDIDTGDDDDDPD

pLDDT: mean 79.85, std 11.23, range [37.91, 91.0]